Protein AF-A0A1F9APQ6-F1 (afdb_monomer)

Foldseek 3Di:
DALVVVVVVVVVVVVVVVVVCVVVVHDDDDDDCSVPDAGDADAQVLLVVLLVVLCVVVVHDDDDDDPPDDPDTDNQSVVLLVFHDDDDDHDQPPDPDDPPDPSVVPSCPDPSVVVRVVSSVSSVVSSVVCCVPPPVSVVSSVVSSVVVVVD

Solvent-accessible surface area (backbone atoms only — not comparable to full-atom values): 9119 Å² total; per-residue (Å²): 122,53,68,67,53,52,52,52,50,54,52,52,55,50,51,53,51,49,52,54,20,62,78,68,75,50,85,80,85,85,86,82,69,72,90,78,57,66,36,61,70,49,82,30,64,65,55,45,56,42,36,53,51,27,29,55,77,67,72,47,89,84,83,83,75,68,88,84,59,84,87,75,88,49,66,63,8,52,48,25,79,76,42,74,36,81,86,87,86,80,80,43,80,95,63,84,54,54,85,98,37,74,59,30,54,54,45,56,72,30,73,55,20,49,51,43,50,54,53,49,51,52,24,50,48,52,30,50,50,48,52,74,72,30,68,67,56,48,48,51,34,49,51,56,48,53,58,56,74,76,109

Sequence (151 aa):
MTMAETRALARRIRACAQGAAQATGSRLRAKIFYKDAYEPFAPNRALGETFTRALQQLNIPIQQGPEDQEMGSTDVGNVSSRAPTLHPTLAIPGNDAACHSPGFVLAAGSDAGMETMLRAVQALALTGVEVLRNPRLRQKMREEFLARRRR

Secondary structure (DSSP, 8-state):
--HHHHHHHHHHHHHHHHHHHHHHTPPP-----GGGPPPPP---HHHHHHHHHHHHHTT-------TTS-----THHHHHTTS-------PPTT--PPTTSHHHHHHHTSHHHHHHHHHHHHHHHHHHHHHHH-HHHHHHHHHHHHHHHT-

Radius of gyration: 20.62 Å; Cα contacts (8 Å, |Δi|>4): 113; chains: 1; bounding box: 38×43×54 Å

Mean predicted aligned error: 4.37 Å

Structure (mmCIF, N/CA/C/O backbone):
data_AF-A0A1F9APQ6-F1
#
_entry.id   AF-A0A1F9APQ6-F1
#
loop_
_atom_site.group_PDB
_atom_site.id
_atom_site.type_symbol
_atom_site.label_atom_id
_atom_site.label_alt_id
_atom_site.label_comp_id
_atom_site.label_asym_id
_atom_site.label_entity_id
_atom_site.label_seq_id
_atom_site.pdbx_PDB_ins_code
_atom_site.Cartn_x
_atom_site.Cartn_y
_atom_site.Cartn_z
_atom_site.occupancy
_atom_site.B_iso_or_equiv
_atom_site.auth_seq_id
_atom_site.auth_comp_id
_atom_site.auth_asym_id
_atom_site.auth_atom_id
_atom_site.pdbx_PDB_model_num
ATOM 1 N N . MET A 1 1 ? 0.719 -2.302 15.846 1.00 72.56 1 MET A N 1
ATOM 2 C CA . MET A 1 1 ? -0.351 -2.772 16.763 1.00 72.56 1 MET A CA 1
ATOM 3 C C . MET A 1 1 ? -1.317 -3.700 16.037 1.00 72.56 1 MET A C 1
ATOM 5 O O . MET A 1 1 ? -1.665 -3.405 14.906 1.00 72.56 1 MET A O 1
ATOM 9 N N . THR A 1 2 ? -1.782 -4.783 16.661 1.00 86.94 2 THR A N 1
ATOM 10 C CA . THR A 1 2 ? -2.854 -5.659 16.147 1.00 86.94 2 THR A CA 1
ATOM 11 C C . THR A 1 2 ? -4.245 -5.048 16.354 1.00 86.94 2 THR A C 1
ATOM 13 O O . THR A 1 2 ? -4.436 -4.166 17.190 1.00 86.94 2 THR A O 1
ATOM 16 N N . MET A 1 3 ? -5.275 -5.569 15.675 1.00 88.62 3 MET A N 1
ATOM 17 C CA . MET A 1 3 ? -6.662 -5.143 15.927 1.00 88.62 3 MET A CA 1
ATOM 18 C C . MET A 1 3 ? -7.128 -5.400 17.365 1.00 88.62 3 MET A C 1
ATOM 20 O O . MET A 1 3 ? -7.953 -4.648 17.892 1.00 88.62 3 MET A O 1
ATOM 24 N N . ALA A 1 4 ? -6.615 -6.449 18.013 1.00 90.31 4 ALA A N 1
ATOM 25 C CA . ALA A 1 4 ? -6.907 -6.729 19.414 1.00 90.31 4 ALA A CA 1
ATOM 26 C C . ALA A 1 4 ? -6.314 -5.643 20.326 1.00 90.31 4 ALA A C 1
ATOM 28 O O . ALA A 1 4 ? -7.013 -5.124 21.200 1.00 90.31 4 ALA A O 1
ATOM 29 N N . GLU A 1 5 ? -5.070 -5.239 20.064 1.00 91.38 5 GLU A N 1
ATOM 30 C CA . GLU A 1 5 ? -4.394 -4.146 20.768 1.00 91.38 5 GLU A CA 1
ATOM 31 C C . GLU A 1 5 ? -5.101 -2.806 20.537 1.00 91.38 5 GLU A C 1
ATOM 33 O O . GLU A 1 5 ? -5.383 -2.095 21.501 1.00 91.38 5 GLU A O 1
ATOM 38 N N . THR A 1 6 ? -5.498 -2.491 19.299 1.00 90.81 6 THR A N 1
ATOM 39 C CA . THR A 1 6 ? -6.267 -1.277 18.968 1.00 90.81 6 THR A CA 1
ATOM 40 C C . THR A 1 6 ? -7.592 -1.228 19.730 1.00 90.81 6 THR A C 1
ATOM 42 O O . THR A 1 6 ? -7.955 -0.203 20.310 1.00 90.81 6 THR A O 1
ATOM 45 N N . ARG A 1 7 ? -8.317 -2.352 19.812 1.00 92.88 7 ARG A N 1
ATOM 46 C CA . ARG A 1 7 ? -9.562 -2.445 20.596 1.00 92.88 7 ARG A CA 1
ATOM 47 C C . ARG A 1 7 ? -9.312 -2.312 22.097 1.00 92.88 7 ARG A C 1
ATOM 49 O O . ARG A 1 7 ? -10.115 -1.691 22.794 1.00 92.88 7 ARG A O 1
ATOM 56 N N . ALA A 1 8 ? -8.226 -2.886 22.613 1.00 94.44 8 ALA A N 1
ATOM 57 C CA . ALA A 1 8 ? -7.836 -2.733 24.011 1.00 94.44 8 ALA A CA 1
ATOM 58 C C . ALA A 1 8 ? -7.496 -1.273 24.346 1.00 94.44 8 ALA A C 1
ATOM 60 O O . ALA A 1 8 ? -7.989 -0.752 25.347 1.00 94.44 8 ALA A O 1
ATOM 61 N N . LEU A 1 9 ? -6.749 -0.587 23.478 1.00 94.25 9 LEU A N 1
ATOM 62 C CA . LEU A 1 9 ? -6.439 0.832 23.623 1.00 94.25 9 LEU A CA 1
ATOM 63 C C . LEU A 1 9 ? -7.708 1.693 23.599 1.00 94.25 9 LEU A C 1
ATOM 65 O O . LEU A 1 9 ? -7.909 2.511 24.493 1.00 94.25 9 LEU A O 1
ATOM 69 N N . ALA A 1 10 ? -8.617 1.455 22.651 1.00 94.06 10 ALA A N 1
ATOM 70 C CA . ALA A 1 10 ? -9.883 2.183 22.569 1.00 94.06 10 ALA A CA 1
ATOM 71 C C . ALA A 1 10 ? -10.736 2.034 23.847 1.00 94.06 10 ALA A C 1
ATOM 73 O O . ALA A 1 10 ? -11.360 2.996 24.299 1.00 94.06 10 ALA A O 1
ATOM 74 N N . ARG A 1 11 ? -10.728 0.846 24.477 1.00 94.81 11 ARG A N 1
ATOM 75 C CA . ARG A 1 11 ? -11.382 0.627 25.781 1.00 94.81 11 ARG A CA 1
ATOM 76 C C . ARG A 1 11 ? -10.735 1.452 26.893 1.00 94.81 11 ARG A C 1
ATOM 78 O O . ARG A 1 11 ? -11.460 2.056 27.679 1.00 94.81 11 ARG A O 1
ATOM 85 N N . ARG A 1 12 ? -9.400 1.522 26.937 1.00 96.81 12 ARG A N 1
ATOM 86 C CA . ARG A 1 12 ? -8.663 2.342 27.916 1.00 96.81 12 ARG A CA 1
ATOM 87 C C . ARG A 1 12 ? -8.964 3.831 27.744 1.00 96.81 12 ARG A C 1
ATOM 89 O O . ARG A 1 12 ? -9.282 4.492 28.723 1.00 96.81 12 ARG A O 1
ATOM 96 N N . ILE A 1 13 ? -8.968 4.330 26.507 1.00 96.38 13 ILE A N 1
ATOM 97 C CA . ILE A 1 13 ? -9.324 5.725 26.198 1.00 96.38 13 ILE A CA 1
ATOM 98 C C . ILE A 1 13 ? -10.749 6.040 26.672 1.00 96.38 13 ILE A C 1
ATOM 100 O O . ILE A 1 13 ? -10.986 7.067 27.308 1.00 96.38 13 ILE A O 1
ATOM 104 N N . ARG A 1 14 ? -11.705 5.133 26.427 1.00 96.50 14 ARG A N 1
ATOM 105 C CA . ARG A 1 14 ? -13.083 5.296 26.909 1.00 96.50 14 ARG A CA 1
ATOM 106 C C . ARG A 1 14 ? -13.163 5.324 28.436 1.00 96.50 14 ARG A C 1
ATOM 108 O O . ARG A 1 14 ? -13.913 6.140 28.964 1.00 96.50 14 ARG A O 1
ATOM 115 N N . ALA A 1 15 ? -12.399 4.480 29.126 1.00 97.25 15 ALA A N 1
ATOM 116 C CA . ALA A 1 15 ? -12.342 4.474 30.587 1.00 97.25 15 ALA A CA 1
ATOM 117 C C . ALA A 1 15 ? -11.791 5.801 31.142 1.00 97.25 15 ALA A C 1
ATOM 119 O O . ALA A 1 15 ? -12.370 6.358 32.071 1.00 97.25 15 ALA A O 1
ATOM 120 N N . CYS A 1 16 ? -10.747 6.367 30.525 1.00 98.00 16 CYS A N 1
ATOM 121 C CA . CYS A 1 16 ? -10.236 7.693 30.890 1.00 98.00 16 CYS A CA 1
ATOM 122 C C . CYS A 1 16 ? -11.305 8.785 30.719 1.00 98.00 16 CYS A C 1
ATOM 124 O O . CYS A 1 16 ? -11.524 9.587 31.625 1.00 98.00 16 CYS A O 1
ATOM 126 N N . ALA A 1 17 ? -12.022 8.784 29.590 1.00 97.56 17 ALA A N 1
ATOM 127 C CA . ALA A 1 17 ? -13.102 9.740 29.343 1.00 97.56 17 ALA A CA 1
ATOM 128 C C . ALA A 1 17 ? -14.267 9.585 30.341 1.00 97.56 17 ALA A C 1
ATOM 130 O O . ALA A 1 17 ? -14.871 10.576 30.749 1.00 97.56 17 ALA A O 1
ATOM 131 N N . GLN A 1 18 ? -14.578 8.351 30.756 1.00 97.75 18 GLN A N 1
ATOM 132 C CA . GLN A 1 18 ? -15.575 8.080 31.795 1.00 97.75 18 GLN A CA 1
ATOM 133 C C . GLN A 1 18 ? -15.138 8.636 33.152 1.00 97.75 18 GLN A C 1
ATOM 135 O O . GLN A 1 18 ? -15.942 9.287 33.814 1.00 97.75 18 GLN A O 1
ATOM 140 N N . GLY A 1 19 ? -13.869 8.447 33.527 1.00 98.25 19 GLY A N 1
ATOM 141 C CA . GLY A 1 19 ? -13.311 9.010 34.757 1.00 98.25 19 GLY A CA 1
ATOM 142 C C . GLY A 1 19 ? -13.396 10.538 34.797 1.00 98.25 19 GLY A C 1
ATOM 143 O O . GLY A 1 19 ? -13.844 11.104 35.791 1.00 98.25 19 GLY A O 1
ATOM 144 N N . ALA A 1 20 ? -13.060 11.214 33.694 1.00 98.31 20 ALA A N 1
ATOM 145 C CA . ALA A 1 20 ? -13.162 12.672 33.596 1.00 98.31 20 ALA A CA 1
ATOM 146 C C . ALA A 1 20 ? -14.615 13.176 33.703 1.00 98.31 20 ALA A C 1
ATOM 148 O O . ALA A 1 20 ? -14.889 14.160 34.392 1.00 98.31 20 ALA A O 1
ATOM 149 N N . ALA A 1 21 ? -15.561 12.489 33.056 1.00 98.38 21 ALA A N 1
ATOM 150 C CA . ALA A 1 21 ? -16.978 12.832 33.144 1.00 98.38 21 ALA A CA 1
ATOM 151 C C . ALA A 1 21 ? -17.506 12.684 34.580 1.00 98.38 21 ALA A C 1
ATOM 153 O O . ALA A 1 21 ? -18.185 13.576 35.082 1.00 98.38 21 ALA A O 1
ATOM 154 N N . GLN A 1 22 ? -17.127 11.600 35.262 1.00 98.31 22 GLN A N 1
ATOM 155 C CA . GLN A 1 22 ? -17.496 11.364 36.656 1.00 98.31 22 GLN A CA 1
ATOM 156 C C . GLN A 1 22 ? -16.938 12.444 37.590 1.00 98.31 22 GLN A C 1
ATOM 158 O O . GLN A 1 22 ? -17.684 12.987 38.399 1.00 98.31 22 GLN A O 1
ATOM 163 N N . ALA A 1 23 ? -15.653 12.785 37.460 1.00 98.56 23 ALA A N 1
ATOM 164 C CA . ALA A 1 23 ? -14.999 13.773 38.319 1.00 98.56 23 ALA A CA 1
ATOM 165 C C . ALA A 1 23 ? -15.591 15.189 38.188 1.00 98.56 23 ALA A C 1
ATOM 167 O O . ALA A 1 23 ? -15.518 15.978 39.123 1.00 98.56 23 ALA A O 1
ATOM 168 N N . THR A 1 24 ? -16.179 15.510 37.035 1.00 98.31 24 THR A N 1
ATOM 169 C CA . THR A 1 24 ? -16.695 16.852 36.716 1.00 98.31 24 THR A CA 1
ATOM 170 C C . THR A 1 24 ? -18.219 16.957 36.780 1.00 98.31 24 THR A C 1
ATOM 172 O O . THR A 1 24 ? -18.767 18.016 36.489 1.00 98.31 24 THR A O 1
ATOM 175 N N . GLY A 1 25 ? -18.926 15.865 37.094 1.00 97.94 25 GLY A N 1
ATOM 176 C CA . GLY A 1 25 ? -20.392 15.815 37.025 1.00 97.94 25 GLY A CA 1
ATOM 177 C C . GLY A 1 25 ? -20.959 15.921 35.600 1.00 97.94 25 GLY A C 1
ATOM 178 O O . GLY A 1 25 ? -22.158 16.130 35.422 1.00 97.94 25 GLY A O 1
ATOM 179 N N . SER A 1 26 ? -20.118 15.777 34.574 1.00 97.88 26 SER A N 1
ATOM 180 C CA . SER A 1 26 ? -20.521 15.845 33.168 1.00 97.88 26 SER A CA 1
ATOM 181 C C . SER A 1 26 ? -21.058 14.506 32.654 1.00 97.88 26 SER A C 1
ATOM 183 O O . SER A 1 26 ? -20.808 13.437 33.210 1.00 97.88 26 SER A O 1
ATOM 185 N N . ARG A 1 27 ? -21.763 14.534 31.515 1.00 97.19 27 ARG A N 1
ATOM 186 C CA . ARG A 1 27 ? -22.242 13.323 30.829 1.00 97.19 27 ARG A CA 1
ATOM 187 C C . ARG A 1 27 ? -21.360 12.974 29.633 1.00 97.19 27 ARG A C 1
ATOM 189 O O . ARG A 1 27 ? -21.291 13.732 28.670 1.00 97.19 27 ARG A O 1
ATOM 196 N N . LEU A 1 28 ? -20.793 11.767 29.622 1.00 97.19 28 LEU A N 1
ATOM 197 C CA . LEU A 1 28 ? -20.091 11.240 28.449 1.00 97.19 28 LEU A CA 1
ATOM 198 C C . LEU A 1 28 ? -21.071 10.673 27.409 1.00 97.19 28 LEU A C 1
ATOM 200 O O . LEU A 1 28 ? -21.901 9.813 27.711 1.00 97.19 28 LEU A O 1
ATOM 204 N N . ARG A 1 29 ? -20.898 11.073 26.146 1.00 95.56 29 ARG A N 1
ATOM 205 C CA . ARG A 1 29 ? -21.422 10.363 24.971 1.00 95.56 29 ARG A CA 1
ATOM 206 C C . ARG A 1 29 ? -20.257 10.050 24.039 1.00 95.56 29 ARG A C 1
ATOM 208 O O . ARG A 1 29 ? -19.691 10.955 23.444 1.00 95.56 29 ARG A O 1
ATOM 215 N N . ALA A 1 30 ? -19.913 8.773 23.907 1.00 92.31 30 ALA A N 1
ATOM 216 C CA . ALA A 1 30 ? -18.827 8.321 23.044 1.00 92.31 30 ALA A CA 1
ATOM 217 C C . ALA A 1 30 ? -19.334 7.273 22.052 1.00 92.31 30 ALA A C 1
ATOM 219 O O . ALA A 1 30 ? -20.090 6.371 22.422 1.00 92.31 30 ALA A O 1
ATOM 220 N N . LYS A 1 31 ? -18.885 7.377 20.800 1.00 92.06 31 LYS A N 1
ATOM 221 C CA . LYS A 1 31 ? -19.075 6.370 19.753 1.00 92.06 31 LYS A CA 1
ATOM 222 C C . LYS A 1 31 ? -17.699 5.967 19.240 1.00 92.06 31 LYS A C 1
ATOM 224 O O . LYS A 1 31 ? -16.874 6.833 18.976 1.00 92.06 31 LYS A O 1
ATOM 229 N N . ILE A 1 32 ? -17.461 4.666 19.120 1.00 90.00 32 ILE A N 1
ATOM 230 C CA . ILE A 1 32 ? -16.230 4.123 18.542 1.00 90.00 32 ILE A CA 1
ATOM 231 C C . ILE A 1 32 ? -16.627 3.372 17.276 1.00 90.00 32 ILE A C 1
ATOM 233 O O . ILE A 1 32 ? -17.424 2.434 17.335 1.00 90.00 32 ILE A O 1
ATOM 237 N N . PHE A 1 33 ? -16.089 3.796 16.137 1.00 90.38 33 PHE A N 1
ATOM 238 C CA . PHE A 1 33 ? -16.436 3.254 14.827 1.00 90.38 33 PHE A CA 1
ATOM 239 C C . PHE A 1 33 ? -15.468 2.140 14.421 1.00 90.38 33 PHE A C 1
ATOM 241 O O . PHE A 1 33 ? -14.584 2.323 13.596 1.00 90.38 33 PHE A O 1
ATOM 248 N N . TYR A 1 34 ? -15.633 0.951 15.003 1.00 86.94 34 TYR A N 1
ATOM 249 C CA . TYR A 1 34 ? -14.758 -0.190 14.690 1.00 86.94 34 TYR A CA 1
ATOM 250 C C . TYR A 1 34 ? -14.862 -0.685 13.244 1.00 86.94 34 TYR A C 1
ATOM 252 O O . TYR A 1 34 ? -13.943 -1.342 12.768 1.00 86.94 34 TYR A O 1
ATOM 260 N N . LYS A 1 35 ? -15.979 -0.399 12.569 1.00 85.12 35 LYS A N 1
ATOM 261 C CA . LYS A 1 35 ? -16.187 -0.751 11.159 1.00 85.12 35 LYS A CA 1
ATOM 262 C C . LYS A 1 35 ? -15.253 0.006 10.209 1.00 85.12 35 LYS A C 1
ATOM 264 O O . LYS A 1 35 ? -14.949 -0.515 9.147 1.00 85.12 35 LYS A O 1
ATOM 269 N N . ASP A 1 36 ? -14.780 1.178 10.627 1.00 85.25 36 ASP A N 1
ATOM 270 C CA . ASP A 1 36 ? -13.941 2.068 9.822 1.00 85.25 36 ASP A CA 1
ATOM 271 C C . ASP A 1 36 ? -12.457 1.932 10.224 1.00 85.25 36 ASP A C 1
ATOM 273 O O . ASP A 1 36 ? -11.625 2.767 9.886 1.00 85.25 36 ASP A O 1
ATOM 277 N N . ALA A 1 37 ? -12.113 0.902 11.008 1.00 89.69 37 ALA A N 1
ATOM 278 C CA . ALA A 1 37 ? -10.762 0.708 11.512 1.00 89.69 37 ALA A CA 1
ATOM 279 C C . ALA A 1 37 ? -9.859 0.025 10.475 1.00 89.69 37 ALA A C 1
ATOM 281 O O . ALA A 1 37 ? -10.192 -1.041 9.946 1.00 89.69 37 ALA A O 1
ATOM 282 N N . TYR A 1 38 ? -8.676 0.603 10.265 1.00 91.38 38 TYR A N 1
ATOM 283 C CA . TYR A 1 38 ? -7.641 -0.003 9.438 1.00 91.38 38 TYR A CA 1
ATOM 284 C C . TYR A 1 38 ? -6.993 -1.184 10.145 1.00 91.38 38 TYR A C 1
ATOM 286 O O . TYR A 1 38 ? -6.531 -1.088 11.285 1.00 91.38 38 TYR A O 1
ATOM 294 N N . GLU A 1 39 ? -6.977 -2.314 9.449 1.00 91.19 39 GLU A N 1
ATOM 295 C CA . GLU A 1 39 ? -6.208 -3.477 9.869 1.00 91.19 39 GLU A CA 1
ATOM 296 C C . GLU A 1 39 ? -4.721 -3.261 9.547 1.00 91.19 39 GLU A C 1
ATOM 298 O O . GLU A 1 39 ? -4.400 -2.562 8.586 1.00 91.19 39 GLU A O 1
ATOM 303 N N . PRO A 1 40 ? -3.792 -3.858 10.313 1.00 89.62 40 PRO A N 1
ATOM 304 C CA . PRO A 1 40 ? -2.373 -3.781 9.990 1.00 89.62 40 PRO A CA 1
ATOM 305 C C . PRO A 1 40 ? -2.105 -4.360 8.605 1.00 89.62 40 PRO A C 1
ATOM 307 O O . PRO A 1 40 ? -2.567 -5.461 8.289 1.00 89.62 40 PRO A O 1
ATOM 310 N N . PHE A 1 41 ? -1.342 -3.632 7.791 1.00 89.94 41 PHE A N 1
ATOM 311 C CA . PHE A 1 41 ? -0.898 -4.165 6.514 1.00 89.94 41 PHE A CA 1
ATOM 312 C C . PHE A 1 41 ? 0.020 -5.359 6.730 1.00 89.94 41 PHE A C 1
ATOM 314 O O . PHE A 1 41 ? 0.880 -5.366 7.610 1.00 89.94 41 PHE A O 1
ATOM 321 N N . ALA A 1 42 ? -0.182 -6.381 5.911 1.00 89.38 42 ALA A N 1
ATOM 322 C CA . ALA A 1 42 ? 0.554 -7.613 6.027 1.00 89.38 42 ALA A CA 1
ATOM 323 C C . ALA A 1 42 ? 0.994 -8.102 4.640 1.00 89.38 42 ALA A C 1
ATOM 325 O O . ALA A 1 42 ? 0.162 -8.581 3.855 1.00 89.38 42 ALA A O 1
ATOM 326 N N . PRO A 1 43 ? 2.297 -7.990 4.330 1.00 89.69 43 PRO A N 1
ATOM 327 C CA . PRO A 1 43 ? 2.806 -8.208 2.987 1.00 89.69 43 PRO A CA 1
ATOM 328 C C . PRO A 1 43 ? 2.738 -9.683 2.576 1.00 89.69 43 PRO A C 1
ATOM 330 O O . PRO A 1 43 ? 2.786 -10.596 3.405 1.00 89.69 43 PRO A O 1
ATOM 333 N N . ASN A 1 44 ? 2.652 -9.916 1.266 1.00 94.88 44 ASN A N 1
ATOM 334 C CA . ASN A 1 44 ? 2.907 -11.216 0.652 1.00 94.88 44 ASN A CA 1
ATOM 335 C C . ASN A 1 44 ? 4.291 -11.178 -0.012 1.00 94.88 44 ASN A C 1
ATOM 337 O O . ASN A 1 44 ? 4.489 -10.432 -0.972 1.00 94.88 44 ASN A O 1
ATOM 341 N N . ARG A 1 45 ? 5.254 -11.935 0.522 1.00 93.88 45 ARG A N 1
ATOM 342 C CA . ARG A 1 45 ? 6.667 -11.833 0.128 1.00 93.88 45 ARG A CA 1
ATOM 343 C C . ARG A 1 45 ? 6.874 -12.347 -1.284 1.00 93.88 45 ARG A C 1
ATOM 345 O O . ARG A 1 45 ? 7.529 -11.673 -2.067 1.00 93.88 45 ARG A O 1
ATOM 352 N N . ALA A 1 46 ? 6.244 -13.463 -1.646 1.00 97.19 46 ALA A N 1
ATOM 353 C CA . ALA A 1 46 ? 6.297 -13.984 -3.010 1.00 97.19 46 ALA A CA 1
ATOM 354 C C . ALA A 1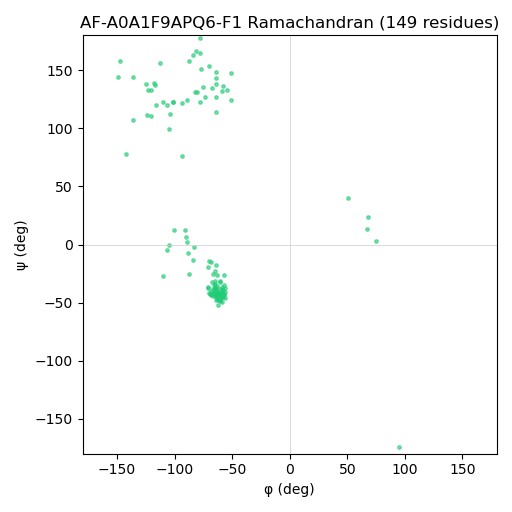 46 ? 5.811 -12.957 -4.053 1.00 97.19 46 ALA A C 1
ATOM 356 O O . ALA A 1 46 ? 6.407 -12.813 -5.125 1.00 97.19 46 ALA A O 1
ATOM 357 N N . LEU A 1 47 ? 4.745 -12.217 -3.735 1.00 96.75 47 LEU A N 1
ATOM 358 C CA . LEU A 1 47 ? 4.238 -11.145 -4.590 1.00 96.75 47 LEU A CA 1
ATOM 359 C C . LEU A 1 47 ? 5.189 -9.936 -4.619 1.00 96.75 47 LEU A C 1
ATOM 361 O O . LEU A 1 47 ? 5.455 -9.406 -5.696 1.00 96.75 47 LEU A O 1
ATOM 365 N N . GLY A 1 48 ? 5.753 -9.553 -3.470 1.00 95.50 48 GLY A N 1
ATOM 366 C CA . GLY A 1 48 ? 6.776 -8.507 -3.364 1.00 95.50 48 GLY A CA 1
ATOM 367 C C . GLY A 1 48 ? 8.029 -8.812 -4.187 1.00 95.50 48 GLY A C 1
ATOM 368 O O . GLY A 1 48 ? 8.424 -8.005 -5.017 1.00 95.50 48 GLY A O 1
ATOM 369 N N . GLU A 1 49 ? 8.594 -10.014 -4.053 1.00 96.25 49 GLU A N 1
ATOM 370 C CA . GLU A 1 49 ? 9.733 -10.501 -4.849 1.00 96.25 49 GLU A CA 1
ATOM 371 C C . GLU A 1 49 ? 9.441 -10.454 -6.356 1.00 96.25 49 GLU A C 1
ATOM 373 O O . GLU A 1 49 ? 10.322 -10.161 -7.165 1.00 96.25 49 GLU A O 1
ATOM 378 N N . THR A 1 50 ? 8.201 -10.759 -6.744 1.00 98.12 50 THR A N 1
ATOM 379 C CA . THR A 1 50 ? 7.768 -10.702 -8.145 1.00 98.12 50 THR A CA 1
ATOM 380 C C . THR A 1 50 ? 7.733 -9.266 -8.655 1.00 98.12 50 THR A C 1
ATOM 382 O O . THR A 1 50 ? 8.250 -9.000 -9.740 1.00 98.12 50 THR A O 1
ATOM 385 N N . PHE A 1 51 ? 7.220 -8.337 -7.850 1.00 97.75 51 PHE A N 1
ATOM 386 C CA . PHE A 1 51 ? 7.251 -6.913 -8.168 1.00 97.75 51 PHE A CA 1
ATOM 387 C C . PHE A 1 51 ? 8.680 -6.366 -8.249 1.00 97.75 51 PHE A C 1
ATOM 389 O O . PHE A 1 51 ? 9.010 -5.662 -9.199 1.00 97.75 51 PHE A O 1
ATOM 396 N N . THR A 1 52 ? 9.568 -6.763 -7.333 1.00 96.88 52 THR A N 1
ATOM 397 C CA . THR A 1 52 ? 10.992 -6.395 -7.371 1.00 96.88 52 THR A CA 1
ATOM 398 C C . THR A 1 52 ? 11.653 -6.826 -8.682 1.00 96.88 52 THR A C 1
ATOM 400 O O . THR A 1 52 ? 12.372 -6.038 -9.293 1.00 96.88 52 THR A O 1
ATOM 403 N N . ARG A 1 53 ? 11.368 -8.038 -9.178 1.00 97.75 53 ARG A N 1
ATOM 404 C CA . ARG A 1 53 ? 11.867 -8.482 -10.493 1.00 97.75 53 ARG A CA 1
ATOM 405 C C . ARG A 1 53 ? 11.309 -7.645 -11.645 1.00 97.75 53 ARG A C 1
ATOM 407 O O . ARG A 1 53 ? 12.046 -7.348 -12.580 1.00 97.75 53 ARG A O 1
ATOM 414 N N . ALA A 1 54 ? 10.041 -7.237 -11.581 1.00 98.19 54 ALA A N 1
ATOM 415 C CA . ALA A 1 54 ? 9.457 -6.348 -12.585 1.00 98.19 54 ALA A CA 1
ATOM 416 C C . ALA A 1 54 ? 10.140 -4.967 -12.594 1.00 98.19 54 ALA A C 1
ATOM 418 O O . ALA A 1 54 ? 10.452 -4.448 -13.663 1.00 98.19 54 ALA A O 1
ATOM 419 N N . LEU A 1 55 ? 10.453 -4.403 -11.422 1.00 97.69 55 LEU A N 1
ATOM 420 C CA . LEU A 1 55 ? 11.228 -3.159 -11.320 1.00 97.69 55 LEU A CA 1
ATOM 421 C C . LEU A 1 55 ? 12.626 -3.302 -11.941 1.00 97.69 55 LEU A C 1
ATOM 423 O O . LEU A 1 55 ? 13.047 -2.427 -12.696 1.00 97.69 55 LEU A O 1
ATOM 427 N N . GLN A 1 56 ? 13.313 -4.423 -11.686 1.00 97.50 56 GLN A N 1
ATOM 428 C CA . GLN A 1 56 ? 14.623 -4.720 -12.282 1.00 97.50 56 GLN A CA 1
ATOM 429 C C . GLN A 1 56 ? 14.555 -4.792 -13.812 1.00 97.50 56 GLN A C 1
ATOM 431 O O . GLN A 1 56 ? 15.391 -4.196 -14.483 1.00 97.50 56 GLN A O 1
ATOM 436 N N . GLN A 1 57 ? 13.542 -5.461 -14.373 1.00 97.62 57 GLN A N 1
ATOM 437 C CA . GLN A 1 57 ? 13.338 -5.535 -15.829 1.00 97.62 57 GLN A CA 1
ATOM 438 C C . GLN A 1 57 ? 13.127 -4.157 -16.469 1.00 97.62 57 GLN A C 1
ATOM 440 O O . GLN A 1 57 ? 13.532 -3.932 -17.606 1.00 97.62 57 GLN A O 1
ATOM 445 N N . LEU A 1 58 ? 12.511 -3.232 -15.732 1.00 97.12 58 LEU A N 1
ATOM 446 C CA . LEU A 1 58 ? 12.257 -1.858 -16.166 1.00 97.12 58 LEU A CA 1
ATOM 447 C C . LEU A 1 58 ? 13.397 -0.891 -15.815 1.00 97.12 58 LEU A C 1
ATOM 449 O O . LEU A 1 58 ? 13.236 0.319 -15.996 1.00 97.12 58 LEU A O 1
ATOM 453 N N . ASN A 1 59 ? 14.523 -1.390 -15.292 1.00 96.38 59 ASN A N 1
ATOM 454 C CA . ASN A 1 59 ? 15.650 -0.587 -14.810 1.00 96.38 59 ASN A CA 1
ATOM 455 C C . ASN A 1 59 ? 15.208 0.531 -13.844 1.00 96.38 59 ASN A C 1
ATOM 457 O O . ASN A 1 59 ? 15.670 1.670 -13.932 1.00 96.38 59 ASN A O 1
ATOM 461 N N . ILE A 1 60 ? 14.249 0.230 -12.964 1.00 95.31 60 ILE A N 1
ATOM 462 C CA . ILE A 1 60 ? 13.806 1.143 -11.905 1.00 95.31 60 ILE A CA 1
ATOM 463 C C . ILE A 1 60 ? 14.684 0.885 -10.673 1.00 95.31 60 ILE A C 1
ATOM 465 O O . ILE A 1 60 ? 14.740 -0.261 -10.216 1.00 95.31 60 ILE A O 1
ATOM 469 N N . PRO A 1 61 ? 15.368 1.908 -10.121 1.00 92.31 61 PRO A N 1
ATOM 470 C CA . PRO A 1 61 ? 16.158 1.754 -8.906 1.00 92.31 61 PRO A CA 1
ATOM 471 C C . PRO A 1 61 ? 15.306 1.244 -7.743 1.00 92.31 61 PRO A C 1
ATOM 473 O O . PRO A 1 61 ? 14.195 1.720 -7.515 1.00 92.31 61 PRO A O 1
ATOM 476 N N . ILE A 1 62 ? 15.842 0.282 -6.995 1.00 92.25 62 ILE A N 1
ATOM 477 C CA . ILE A 1 62 ? 15.169 -0.306 -5.839 1.00 92.25 62 ILE A CA 1
ATOM 478 C C . ILE A 1 62 ? 15.893 0.148 -4.583 1.00 92.25 62 ILE A C 1
ATOM 480 O O . ILE A 1 62 ? 17.078 -0.127 -4.404 1.00 92.25 62 ILE A O 1
ATOM 484 N N . GLN A 1 63 ? 15.147 0.789 -3.693 1.00 85.94 63 GLN A N 1
ATOM 485 C CA . GLN A 1 63 ? 15.575 1.068 -2.335 1.00 85.94 63 GLN A CA 1
ATOM 486 C C . GLN A 1 63 ? 14.581 0.395 -1.396 1.00 85.94 63 GLN A C 1
ATOM 488 O O . GLN A 1 63 ? 13.419 0.789 -1.324 1.00 85.94 63 GLN A O 1
ATOM 493 N N . GLN A 1 64 ? 15.033 -0.646 -0.704 1.00 82.00 64 GLN A N 1
ATOM 494 C CA . GLN A 1 64 ? 14.205 -1.375 0.246 1.00 82.00 64 GLN A CA 1
ATOM 495 C C . GLN A 1 64 ? 14.646 -1.035 1.669 1.00 82.00 64 GLN A C 1
ATOM 497 O O . GLN A 1 64 ? 15.802 -1.238 2.034 1.00 82.00 64 GLN A O 1
ATOM 502 N N . GLY A 1 65 ? 13.717 -0.479 2.446 1.00 79.75 65 GLY A N 1
ATOM 503 C CA . GLY A 1 65 ? 13.880 -0.285 3.883 1.00 79.75 65 GLY A CA 1
ATOM 504 C C . GLY A 1 65 ? 13.649 -1.582 4.669 1.00 79.75 65 GLY A C 1
ATOM 505 O O . GLY A 1 65 ? 13.312 -2.618 4.083 1.00 79.75 65 GLY A O 1
ATOM 506 N N . PRO A 1 66 ? 13.825 -1.543 5.998 1.00 80.88 66 PRO A N 1
ATOM 507 C CA . PRO A 1 66 ? 13.522 -2.679 6.853 1.00 80.88 66 PRO A CA 1
ATOM 508 C C . PRO A 1 66 ? 12.020 -3.008 6.813 1.00 80.88 66 PRO A C 1
ATOM 510 O O . PRO A 1 66 ? 11.167 -2.130 6.700 1.00 80.88 66 PRO A O 1
ATOM 513 N N . GLU A 1 67 ? 11.685 -4.297 6.862 1.00 72.12 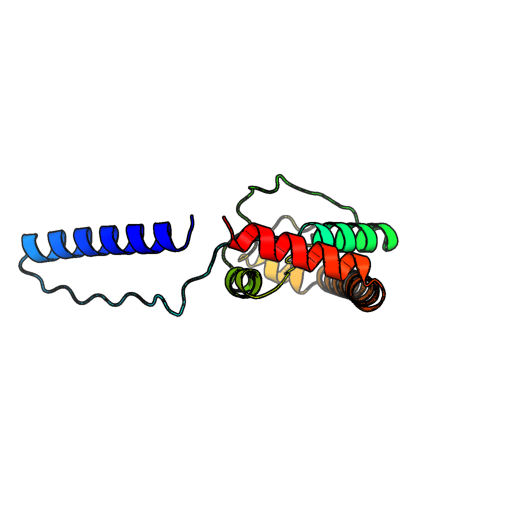67 GLU A N 1
ATOM 514 C CA . GLU A 1 67 ? 10.308 -4.771 6.651 1.00 72.12 67 GLU A CA 1
ATOM 515 C C . GLU A 1 67 ? 9.338 -4.427 7.789 1.00 72.12 67 GLU A C 1
ATOM 517 O O . GLU A 1 67 ? 8.124 -4.482 7.599 1.00 72.12 67 GLU A O 1
ATOM 522 N N . ASP A 1 68 ? 9.861 -4.113 8.971 1.00 70.88 68 ASP A N 1
ATOM 523 C CA . ASP A 1 68 ? 9.106 -3.694 10.150 1.00 70.88 68 ASP A CA 1
ATOM 524 C C . ASP A 1 68 ? 8.892 -2.174 10.213 1.00 70.88 68 ASP A C 1
ATOM 526 O O . ASP A 1 68 ? 8.269 -1.679 11.153 1.00 70.88 68 ASP A O 1
ATOM 530 N N . GLN A 1 69 ? 9.357 -1.429 9.204 1.00 75.50 69 GLN A N 1
ATOM 531 C CA . GLN A 1 69 ? 9.121 0.004 9.112 1.00 75.50 69 GLN A CA 1
ATOM 532 C C . GLN A 1 69 ? 7.622 0.297 8.960 1.00 75.50 69 GLN A C 1
ATOM 534 O O . GLN A 1 69 ? 6.951 -0.211 8.058 1.00 75.50 69 GLN A O 1
ATOM 539 N N . GLU A 1 70 ? 7.085 1.156 9.830 1.00 65.12 70 GLU A N 1
ATOM 540 C CA . GLU A 1 70 ? 5.699 1.606 9.721 1.00 65.12 70 GLU A CA 1
ATOM 541 C C . GLU A 1 70 ? 5.504 2.411 8.424 1.00 65.12 70 GLU A C 1
ATOM 543 O O . GLU A 1 70 ? 6.048 3.499 8.251 1.00 65.12 70 GLU A O 1
ATOM 548 N N . MET A 1 71 ? 4.708 1.863 7.502 1.00 68.19 71 MET A N 1
ATOM 549 C CA . MET A 1 71 ? 4.487 2.407 6.151 1.00 68.19 71 MET A CA 1
ATOM 550 C C . MET A 1 71 ? 3.292 3.378 6.058 1.00 68.19 71 MET A C 1
ATOM 552 O O . MET A 1 71 ? 2.851 3.723 4.964 1.00 68.19 71 MET A O 1
ATOM 556 N N . GLY A 1 72 ? 2.753 3.818 7.199 1.00 78.06 72 GLY A N 1
ATOM 557 C CA . GLY A 1 72 ? 1.585 4.700 7.279 1.00 78.06 72 GLY A CA 1
ATOM 558 C C . GLY A 1 72 ? 0.250 3.970 7.469 1.00 78.06 72 GLY A C 1
ATOM 559 O O . GLY A 1 72 ? 0.191 2.760 7.692 1.00 78.06 72 GLY A O 1
ATOM 560 N N . SER A 1 73 ? -0.845 4.733 7.427 1.00 86.25 73 SER A N 1
ATOM 561 C CA . SER A 1 73 ? -2.214 4.248 7.630 1.00 86.25 73 SER A CA 1
ATOM 562 C C . SER A 1 73 ? -2.945 4.085 6.294 1.00 86.25 73 SER A C 1
ATOM 564 O O . SER A 1 73 ? -3.078 5.029 5.522 1.00 86.25 73 SER A O 1
ATOM 566 N N . THR A 1 74 ? -3.428 2.874 6.007 1.00 91.19 74 THR A N 1
ATOM 567 C CA . THR A 1 74 ? -4.118 2.558 4.748 1.00 91.19 74 THR A CA 1
ATOM 568 C C . THR A 1 74 ? -5.169 1.463 4.939 1.00 91.19 74 THR A C 1
ATOM 570 O O . THR A 1 74 ? -4.963 0.511 5.696 1.00 91.19 74 THR A O 1
ATOM 573 N N . ASP A 1 75 ? -6.279 1.573 4.211 1.00 93.31 75 ASP A N 1
ATOM 574 C CA . ASP A 1 75 ? -7.326 0.551 4.114 1.00 93.31 75 ASP A CA 1
ATOM 575 C C . ASP A 1 75 ? -6.876 -0.699 3.333 1.00 93.31 75 ASP A C 1
ATOM 577 O O . ASP A 1 75 ? -7.471 -1.772 3.462 1.00 93.31 75 ASP A O 1
ATOM 581 N N . VAL A 1 76 ? -5.758 -0.621 2.601 1.00 94.06 76 VAL A N 1
ATOM 582 C CA . VAL A 1 76 ? -5.106 -1.776 1.964 1.00 94.06 76 VAL A CA 1
ATOM 583 C C . VAL A 1 76 ? -4.744 -2.846 3.000 1.00 94.06 76 VAL A C 1
ATOM 585 O O . VAL A 1 76 ? -4.729 -4.041 2.692 1.00 94.06 76 VAL A O 1
ATOM 588 N N . GLY A 1 77 ? -4.544 -2.460 4.264 1.00 92.56 77 GLY A N 1
ATOM 589 C CA . GLY A 1 77 ? -4.400 -3.407 5.363 1.00 92.56 77 GLY A CA 1
ATOM 590 C C . GLY A 1 77 ? -5.616 -4.323 5.537 1.00 92.56 77 GLY A C 1
ATOM 591 O O . GLY A 1 77 ? -5.449 -5.538 5.680 1.00 92.56 77 GLY A O 1
ATOM 592 N N . ASN A 1 78 ? -6.837 -3.796 5.392 1.00 93.62 78 ASN A N 1
ATOM 593 C CA . ASN A 1 78 ? -8.069 -4.589 5.413 1.00 93.62 78 ASN A CA 1
ATOM 594 C C . ASN A 1 78 ? -8.161 -5.545 4.212 1.00 93.62 78 ASN A C 1
ATOM 596 O O . ASN A 1 78 ? -8.660 -6.665 4.345 1.00 93.62 78 ASN A O 1
ATOM 600 N N . VAL A 1 79 ? -7.656 -5.156 3.040 1.00 95.06 79 VAL A N 1
ATOM 601 C CA . VAL A 1 79 ? -7.568 -6.063 1.880 1.00 95.06 79 VAL A CA 1
ATOM 602 C C . VAL A 1 79 ? -6.563 -7.184 2.158 1.00 95.06 79 VAL A C 1
ATOM 604 O O . VAL A 1 79 ? -6.852 -8.362 1.926 1.00 95.06 79 VAL A O 1
ATOM 607 N N . SER A 1 80 ? -5.424 -6.843 2.766 1.00 94.12 80 SER A N 1
ATOM 608 C CA . SER A 1 80 ? -4.340 -7.782 3.066 1.00 94.12 80 SER A CA 1
ATOM 609 C C . SER A 1 80 ? -4.705 -8.882 4.064 1.00 94.12 80 SER A C 1
ATOM 611 O O . SER A 1 80 ? -4.021 -9.906 4.123 1.00 94.12 80 SER A O 1
ATOM 613 N N . SER A 1 81 ? -5.782 -8.737 4.839 1.00 92.31 81 SER A N 1
ATOM 614 C CA . SER A 1 81 ? -6.294 -9.814 5.699 1.00 92.31 81 SER A CA 1
ATOM 615 C C . SER A 1 81 ? -7.213 -10.799 4.973 1.00 92.31 81 SER A C 1
ATOM 617 O O . SER A 1 81 ? -7.479 -11.892 5.479 1.00 92.31 81 SER A O 1
ATOM 619 N N . ARG A 1 82 ? -7.662 -10.446 3.765 1.00 94.62 82 ARG A N 1
ATOM 620 C CA . ARG A 1 82 ? -8.626 -11.212 2.964 1.00 94.62 82 ARG A CA 1
ATOM 621 C C . ARG A 1 82 ? -7.990 -11.848 1.729 1.00 94.62 82 ARG A C 1
ATOM 623 O O . ARG A 1 82 ? -8.456 -12.903 1.303 1.00 94.62 82 ARG A O 1
ATOM 630 N N . ALA A 1 83 ? -6.914 -11.267 1.202 1.00 95.81 83 ALA A N 1
ATOM 631 C CA . ALA A 1 83 ? -6.195 -11.791 0.044 1.00 95.81 83 ALA A CA 1
ATOM 632 C C . ALA A 1 83 ? -4.679 -11.504 0.099 1.00 95.81 83 ALA A C 1
ATOM 634 O O . ALA A 1 83 ? -4.253 -10.544 0.753 1.00 95.81 83 ALA A O 1
ATOM 635 N N . PRO A 1 84 ? -3.844 -12.288 -0.620 1.00 96.62 84 PRO A N 1
ATOM 636 C CA . PRO A 1 84 ? -2.475 -11.883 -0.942 1.00 96.62 84 PRO A CA 1
ATOM 637 C C . PRO A 1 84 ? -2.476 -10.481 -1.560 1.00 96.62 84 PRO A C 1
ATOM 639 O O . PRO A 1 84 ? -3.178 -10.247 -2.539 1.00 96.62 84 PRO A O 1
ATOM 642 N N . THR A 1 85 ? -1.726 -9.550 -0.973 1.00 95.62 85 THR A N 1
ATOM 643 C CA . THR A 1 85 ? -1.794 -8.124 -1.323 1.00 95.62 85 THR A CA 1
ATOM 644 C C . THR A 1 85 ? -0.392 -7.535 -1.441 1.00 95.62 85 THR A C 1
ATOM 646 O O . THR A 1 85 ? 0.512 -7.913 -0.693 1.00 95.62 85 THR A O 1
ATOM 649 N N . LEU A 1 86 ? -0.231 -6.613 -2.389 1.00 94.62 86 LEU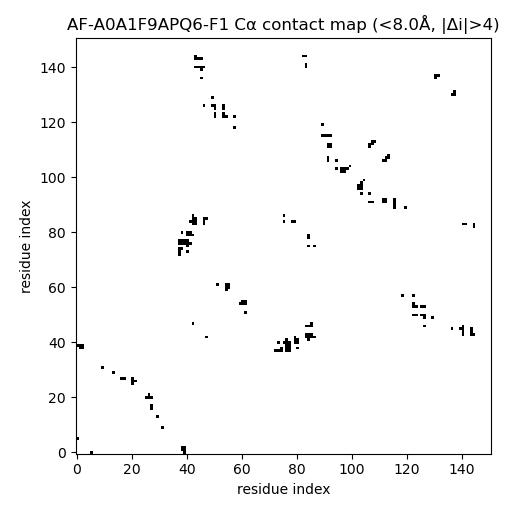 A N 1
ATOM 650 C CA . LEU A 1 86 ? 0.975 -5.828 -2.641 1.00 94.62 86 LEU A CA 1
ATOM 6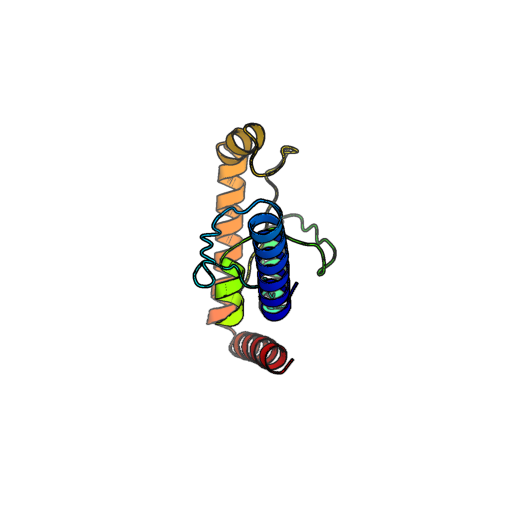51 C C . LEU A 1 86 ? 0.647 -4.349 -2.416 1.00 94.62 86 LEU A C 1
ATOM 653 O O . LEU A 1 86 ? -0.403 -3.891 -2.858 1.00 94.62 86 LEU A O 1
ATOM 657 N N . HIS A 1 87 ? 1.541 -3.615 -1.759 1.00 93.44 87 HIS A N 1
ATOM 658 C CA . HIS A 1 87 ? 1.405 -2.172 -1.550 1.00 93.44 87 HIS A CA 1
ATOM 659 C C . HIS A 1 87 ? 2.786 -1.506 -1.666 1.00 93.44 87 HIS A C 1
ATOM 661 O O . HIS A 1 87 ? 3.441 -1.277 -0.648 1.00 93.44 87 HIS A O 1
ATOM 667 N N . PRO A 1 88 ? 3.295 -1.310 -2.898 1.00 91.75 88 PRO A N 1
ATOM 668 C CA . PRO A 1 88 ? 4.622 -0.763 -3.126 1.00 91.75 88 PRO A CA 1
ATOM 669 C C . PRO A 1 88 ? 4.586 0.768 -3.177 1.00 91.75 88 PRO A C 1
ATOM 671 O O . PRO A 1 88 ? 3.562 1.369 -3.503 1.00 91.75 88 PRO A O 1
ATOM 674 N N . THR A 1 89 ? 5.730 1.396 -2.929 1.00 91.88 89 THR A N 1
ATOM 675 C CA . THR A 1 89 ? 5.945 2.832 -3.129 1.00 91.88 89 THR A CA 1
ATOM 676 C C . THR A 1 89 ? 7.033 3.045 -4.175 1.00 91.88 89 THR A C 1
ATOM 678 O O . THR A 1 89 ? 8.023 2.315 -4.215 1.00 91.88 89 THR A O 1
ATOM 681 N N . LEU A 1 90 ? 6.835 4.026 -5.057 1.00 93.19 90 LEU A N 1
ATOM 682 C CA . LEU A 1 90 ? 7.843 4.472 -6.018 1.00 93.19 90 LEU A CA 1
ATOM 683 C C . LEU A 1 90 ? 8.129 5.950 -5.759 1.00 93.19 90 LEU A C 1
ATOM 685 O O . LEU A 1 90 ? 7.202 6.745 -5.599 1.00 93.19 90 LEU A O 1
ATOM 689 N N . ALA A 1 91 ? 9.410 6.303 -5.703 1.00 93.12 91 ALA A N 1
ATOM 690 C CA . ALA A 1 91 ? 9.836 7.680 -5.515 1.00 93.12 91 ALA A CA 1
ATOM 691 C C . ALA A 1 91 ? 9.663 8.474 -6.814 1.00 93.12 91 ALA A C 1
ATOM 693 O O . ALA A 1 91 ? 10.057 8.008 -7.884 1.00 93.12 91 ALA A O 1
ATOM 694 N N . ILE A 1 92 ? 9.119 9.686 -6.704 1.00 95.88 92 ILE A N 1
ATOM 695 C CA . ILE A 1 92 ? 9.138 10.663 -7.795 1.00 95.88 92 ILE A CA 1
ATOM 696 C C . ILE A 1 92 ? 10.547 11.277 -7.832 1.00 95.88 92 ILE A C 1
ATOM 698 O O . ILE A 1 92 ? 10.986 11.814 -6.809 1.00 95.88 92 ILE A O 1
ATOM 702 N N . PRO A 1 93 ? 11.278 11.199 -8.960 1.00 93.62 93 PRO A N 1
ATOM 703 C CA . PRO A 1 93 ? 12.634 11.729 -9.051 1.00 93.62 93 PRO A CA 1
ATOM 704 C C . PRO A 1 93 ? 12.721 13.208 -8.657 1.00 93.62 93 PRO A C 1
ATOM 706 O O . PRO A 1 93 ? 11.923 14.026 -9.106 1.00 93.62 93 PRO A O 1
ATOM 709 N N . GLY A 1 94 ? 13.704 13.548 -7.819 1.00 91.19 94 GLY A N 1
ATOM 710 C CA . GLY A 1 94 ? 13.958 14.927 -7.384 1.00 91.19 94 GLY A CA 1
ATOM 711 C C . GLY A 1 94 ? 12.977 15.483 -6.347 1.00 91.19 94 GLY A C 1
ATOM 712 O O . GLY A 1 94 ? 13.118 16.640 -5.968 1.00 91.19 94 GLY A O 1
ATOM 713 N N . ASN A 1 95 ? 12.015 14.689 -5.866 1.00 92.88 95 ASN A N 1
ATOM 714 C CA . ASN A 1 95 ? 11.106 15.107 -4.803 1.00 92.88 95 ASN A CA 1
ATOM 715 C C . ASN A 1 95 ? 11.616 14.687 -3.417 1.00 92.88 95 ASN A C 1
ATOM 717 O O . ASN A 1 95 ? 11.732 13.496 -3.127 1.00 92.88 95 ASN A O 1
ATOM 721 N N . ASP A 1 96 ? 11.811 15.662 -2.536 1.00 93.00 96 ASP A N 1
ATOM 722 C CA . ASP A 1 96 ? 12.104 15.493 -1.108 1.00 93.00 96 ASP A CA 1
ATOM 723 C C . ASP A 1 96 ? 10.908 15.854 -0.205 1.00 93.00 96 ASP A C 1
ATOM 725 O O . ASP A 1 96 ? 10.952 15.656 1.012 1.00 93.00 96 ASP A O 1
ATOM 729 N N . ALA A 1 97 ? 9.814 16.352 -0.788 1.00 94.19 97 ALA A N 1
ATOM 730 C CA . ALA A 1 9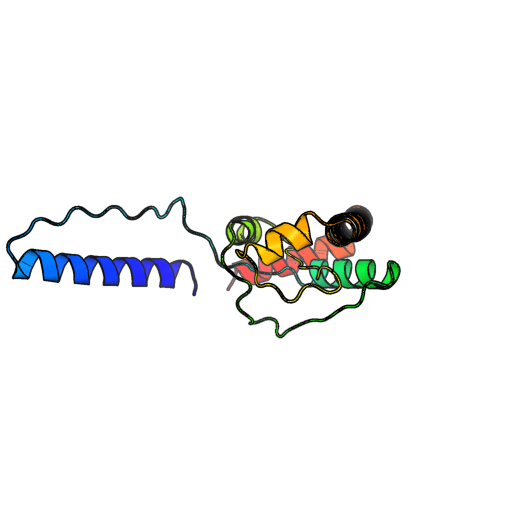7 ? 8.634 16.742 -0.039 1.00 94.19 97 ALA A CA 1
ATOM 731 C C . ALA A 1 97 ? 7.940 15.519 0.577 1.00 94.19 97 ALA A C 1
ATOM 733 O O . ALA A 1 97 ? 7.687 14.512 -0.094 1.00 94.19 97 ALA A O 1
ATOM 734 N N . ALA A 1 98 ? 7.570 15.640 1.852 1.00 92.25 98 ALA A N 1
ATOM 735 C CA . ALA A 1 98 ? 6.816 14.619 2.564 1.00 92.25 98 ALA A CA 1
ATOM 736 C C . ALA A 1 98 ? 5.417 14.424 1.959 1.00 92.25 98 ALA A C 1
ATOM 738 O O . ALA A 1 98 ? 4.780 15.385 1.509 1.00 92.25 98 ALA A O 1
ATOM 739 N N . CYS A 1 99 ? 4.899 13.194 2.026 1.00 91.06 99 CYS A N 1
ATOM 740 C CA . CYS A 1 99 ? 3.488 12.922 1.761 1.00 91.06 99 CYS A CA 1
ATOM 741 C C . CYS A 1 99 ? 2.595 13.858 2.599 1.00 91.06 99 CYS A C 1
ATOM 743 O O . CYS A 1 99 ? 2.945 14.218 3.722 1.00 91.06 99 CYS A O 1
ATOM 745 N N . HIS A 1 100 ? 1.431 14.233 2.060 1.00 94.19 100 HIS A N 1
ATOM 746 C CA . HIS A 1 100 ? 0.496 15.199 2.667 1.00 94.19 100 HIS A CA 1
ATOM 747 C C . HIS A 1 100 ? 0.994 16.655 2.740 1.00 94.19 100 HIS A C 1
ATOM 749 O O . HIS A 1 100 ? 0.491 17.436 3.546 1.00 94.19 100 HIS A O 1
ATOM 755 N N . SER A 1 101 ? 1.936 17.050 1.882 1.00 96.81 101 SER A N 1
ATOM 756 C CA . SER A 1 101 ? 2.386 18.442 1.760 1.00 96.81 101 SER A CA 1
ATOM 757 C C . SER A 1 101 ? 1.997 19.065 0.411 1.00 96.81 101 SER A C 1
ATOM 759 O O . SER A 1 101 ? 1.849 18.341 -0.578 1.00 96.81 101 SER A O 1
ATOM 761 N N . PRO A 1 102 ? 1.894 20.408 0.318 1.00 97.62 102 PRO A N 1
ATOM 762 C CA . PRO A 1 102 ? 1.743 21.094 -0.966 1.00 97.62 102 PRO A CA 1
ATOM 763 C C . PRO A 1 102 ? 2.876 20.778 -1.952 1.00 97.62 102 PRO A C 1
ATOM 765 O O . PRO A 1 102 ? 2.625 20.645 -3.146 1.00 97.62 102 PRO A O 1
ATOM 768 N N . GLY A 1 103 ? 4.107 20.594 -1.458 1.00 97.31 103 GLY A N 1
ATOM 769 C CA . GLY A 1 103 ? 5.247 20.199 -2.290 1.00 97.31 103 GLY A CA 1
ATOM 770 C C . GLY A 1 103 ? 5.023 18.851 -2.975 1.00 97.31 103 GLY A C 1
ATOM 771 O O . GLY A 1 103 ? 5.245 18.727 -4.176 1.00 97.31 103 GLY A O 1
ATOM 772 N N . PHE A 1 104 ? 4.469 17.871 -2.253 1.00 97.31 104 PHE A N 1
ATOM 773 C CA . PHE A 1 104 ? 4.145 16.570 -2.838 1.00 97.31 104 PHE A CA 1
ATOM 774 C C . PHE A 1 104 ? 3.018 16.656 -3.874 1.00 97.31 104 PHE A C 1
ATOM 776 O O . PHE A 1 104 ? 3.041 15.919 -4.853 1.00 97.31 104 PHE A O 1
ATOM 783 N N . VAL A 1 105 ? 2.051 17.568 -3.705 1.00 97.31 105 VAL A N 1
ATOM 784 C CA . VAL A 1 105 ? 1.011 17.814 -4.724 1.00 97.31 105 VAL A CA 1
ATOM 785 C C . VAL A 1 105 ? 1.642 18.295 -6.031 1.00 97.31 105 VAL A C 1
ATOM 787 O O . VAL A 1 105 ? 1.305 17.777 -7.094 1.00 97.31 105 VAL A O 1
ATOM 790 N N . LEU A 1 106 ? 2.586 19.239 -5.953 1.00 97.38 106 LEU A N 1
ATOM 791 C CA . LEU A 1 106 ? 3.315 19.729 -7.125 1.00 97.38 106 LEU A CA 1
ATOM 792 C C . LEU A 1 106 ? 4.144 18.614 -7.773 1.00 97.38 106 LEU A C 1
ATOM 794 O O . LEU A 1 106 ? 4.090 18.443 -8.987 1.00 97.38 106 LEU A O 1
ATOM 798 N N . ALA A 1 107 ? 4.856 17.817 -6.973 1.00 97.94 107 ALA A N 1
ATOM 799 C CA . ALA A 1 107 ? 5.643 16.697 -7.482 1.00 97.94 107 ALA A CA 1
ATOM 800 C C . ALA A 1 107 ? 4.768 15.620 -8.147 1.00 97.94 107 ALA A C 1
ATOM 802 O O . ALA A 1 107 ? 5.070 15.183 -9.257 1.00 97.94 107 ALA A O 1
ATOM 803 N N . ALA A 1 108 ? 3.659 15.226 -7.516 1.00 97.19 108 ALA A N 1
ATOM 804 C CA . ALA A 1 108 ? 2.726 14.231 -8.044 1.00 97.19 108 ALA A CA 1
ATOM 805 C C . ALA A 1 108 ? 2.020 14.699 -9.324 1.00 97.19 108 ALA A C 1
ATOM 807 O O . ALA A 1 108 ? 1.748 13.881 -10.199 1.00 97.19 108 ALA A O 1
ATOM 808 N N . GLY A 1 109 ? 1.745 16.001 -9.441 1.00 97.19 109 GLY A N 1
ATOM 809 C CA . GLY A 1 109 ? 1.163 16.612 -10.637 1.00 97.19 109 GLY A CA 1
ATOM 810 C C . GLY A 1 109 ? 2.168 16.965 -11.739 1.00 97.19 109 GLY A C 1
ATOM 811 O O . GLY A 1 109 ? 1.754 17.477 -12.775 1.00 97.19 109 GLY A O 1
ATOM 812 N N . SER A 1 110 ? 3.466 16.734 -11.527 1.00 98.06 110 SER A N 1
ATOM 813 C CA . SER A 1 110 ? 4.513 17.035 -12.510 1.00 98.06 110 SER A CA 1
ATOM 814 C C . SER A 1 110 ? 4.648 15.955 -13.589 1.00 98.06 110 SER A C 1
ATOM 816 O O . SER A 1 110 ? 4.192 14.822 -13.416 1.00 98.06 110 SER A O 1
ATOM 818 N N . ASP A 1 111 ? 5.372 16.273 -14.665 1.00 98.25 111 ASP A N 1
ATOM 819 C CA . ASP A 1 111 ? 5.737 15.300 -15.703 1.00 98.25 111 ASP A CA 1
ATOM 820 C C . ASP A 1 111 ? 6.521 14.112 -15.121 1.00 98.25 111 ASP A C 1
ATOM 822 O O . ASP A 1 111 ? 6.258 12.963 -15.475 1.00 98.25 111 ASP A O 1
ATOM 826 N N . ALA A 1 112 ? 7.417 14.358 -14.158 1.00 97.38 112 ALA A N 1
ATOM 827 C CA . ALA A 1 112 ? 8.149 13.296 -13.464 1.00 97.38 112 ALA A CA 1
ATOM 828 C C . ALA A 1 112 ? 7.216 12.402 -12.626 1.00 97.38 112 ALA A C 1
ATOM 830 O O . ALA A 1 112 ? 7.410 11.184 -12.557 1.00 97.38 112 ALA A O 1
ATOM 831 N N . GLY A 1 113 ? 6.186 12.985 -12.003 1.00 97.75 113 GLY A N 1
ATOM 832 C CA . GLY A 1 113 ? 5.142 12.242 -11.293 1.00 97.75 113 GLY A CA 1
ATOM 833 C C . GLY A 1 113 ? 4.330 11.355 -12.239 1.00 97.75 113 GLY A C 1
ATOM 834 O O . GLY A 1 113 ? 4.144 10.165 -11.970 1.00 97.75 113 GLY A O 1
ATOM 835 N N . MET A 1 114 ? 3.929 11.902 -13.389 1.00 98.06 114 MET A N 1
ATOM 836 C CA . MET A 1 114 ? 3.223 11.171 -14.443 1.00 98.06 114 MET A CA 1
ATOM 837 C C . MET A 1 114 ? 4.068 10.023 -15.013 1.00 98.06 114 MET A C 1
ATOM 839 O O . MET A 1 114 ? 3.588 8.893 -15.122 1.00 98.06 114 MET A O 1
ATOM 843 N N . GLU A 1 115 ? 5.343 10.268 -15.322 1.00 97.75 115 GLU A N 1
ATOM 844 C CA . GLU A 1 115 ? 6.263 9.232 -15.800 1.00 97.75 115 GLU A CA 1
ATOM 845 C C . GLU A 1 115 ? 6.445 8.122 -14.755 1.00 97.75 115 GLU A C 1
ATOM 847 O O . GLU A 1 115 ? 6.357 6.934 -15.075 1.00 97.75 115 GLU A O 1
ATOM 852 N N . THR A 1 116 ? 6.616 8.493 -13.482 1.00 97.31 116 THR A N 1
ATOM 853 C CA . THR A 1 116 ? 6.721 7.535 -12.371 1.00 97.31 116 THR A CA 1
ATOM 854 C C . THR A 1 116 ? 5.468 6.666 -12.266 1.00 97.31 116 THR A C 1
ATOM 856 O O . THR A 1 116 ? 5.574 5.446 -12.114 1.00 97.31 116 THR A O 1
ATOM 859 N N . MET A 1 117 ? 4.277 7.256 -12.408 1.00 97.69 117 MET A N 1
ATOM 860 C CA . MET A 1 117 ? 3.010 6.521 -12.423 1.00 97.69 117 MET A CA 1
ATOM 861 C C . MET A 1 117 ? 2.951 5.520 -13.586 1.00 97.69 117 MET A C 1
ATOM 863 O O . MET A 1 117 ? 2.594 4.361 -13.374 1.00 97.69 117 MET A O 1
ATOM 867 N N . LEU A 1 118 ? 3.334 5.922 -14.802 1.00 98.25 118 LEU A N 1
ATOM 868 C CA . LEU A 1 118 ? 3.353 5.025 -15.964 1.00 98.25 118 LEU A CA 1
ATOM 869 C C . LEU A 1 118 ? 4.309 3.842 -15.754 1.00 98.25 118 LEU A C 1
ATOM 871 O O . LEU A 1 118 ? 3.954 2.695 -16.038 1.00 98.25 118 LEU A O 1
ATOM 875 N N . ARG A 1 119 ? 5.488 4.095 -15.180 1.00 97.88 119 ARG A N 1
ATOM 876 C CA . ARG A 1 119 ? 6.450 3.044 -14.816 1.00 97.88 119 ARG A CA 1
ATOM 877 C C . ARG A 1 119 ? 5.905 2.113 -13.729 1.00 97.88 119 ARG A C 1
ATOM 879 O O . ARG A 1 119 ? 6.085 0.898 -13.822 1.00 97.88 119 ARG A O 1
ATOM 886 N N . ALA A 1 120 ? 5.179 2.646 -12.743 1.00 97.38 120 ALA A N 1
ATOM 887 C CA . ALA A 1 120 ? 4.491 1.842 -11.731 1.00 97.38 120 ALA A CA 1
ATOM 888 C C . ALA A 1 120 ? 3.446 0.909 -12.365 1.00 97.38 120 ALA A C 1
ATOM 890 O O . ALA A 1 120 ? 3.394 -0.278 -12.040 1.00 97.38 120 ALA A O 1
ATOM 891 N N . VAL A 1 121 ? 2.651 1.420 -13.313 1.00 98.19 121 VAL A N 1
ATOM 892 C CA . VAL A 1 121 ? 1.650 0.631 -14.050 1.00 98.19 121 VAL A CA 1
ATOM 893 C C . VAL A 1 121 ? 2.311 -0.499 -14.840 1.00 98.19 121 VAL A C 1
ATOM 895 O O . VAL A 1 121 ? 1.836 -1.632 -14.786 1.00 98.19 121 VAL A O 1
ATOM 898 N N . GLN A 1 122 ? 3.431 -0.236 -15.518 1.00 98.44 122 GLN A N 1
ATOM 899 C CA . GLN A 1 122 ? 4.188 -1.274 -16.229 1.00 98.44 122 GLN A CA 1
ATOM 900 C C . GLN A 1 122 ? 4.688 -2.370 -15.277 1.00 98.44 122 GLN A C 1
ATOM 902 O O . GLN A 1 122 ? 4.513 -3.557 -15.559 1.00 98.44 122 GLN A O 1
ATOM 907 N N . ALA A 1 123 ? 5.250 -1.993 -14.124 1.00 98.38 123 ALA A N 1
ATOM 908 C CA . ALA A 1 123 ? 5.725 -2.951 -13.127 1.00 98.38 123 ALA A CA 1
ATOM 909 C C . ALA A 1 123 ? 4.579 -3.813 -12.564 1.00 98.38 123 ALA A C 1
ATOM 911 O O . ALA A 1 123 ? 4.715 -5.033 -12.421 1.00 98.38 123 ALA A O 1
ATOM 912 N N . LEU A 1 124 ? 3.420 -3.198 -12.295 1.00 98.31 124 LEU A N 1
ATOM 913 C CA . LEU A 1 124 ? 2.212 -3.900 -11.855 1.00 98.31 124 LEU A CA 1
ATOM 914 C C . LEU A 1 124 ? 1.677 -4.848 -12.934 1.00 98.31 124 LEU A C 1
ATOM 916 O O . LEU A 1 124 ? 1.303 -5.976 -12.613 1.00 98.31 12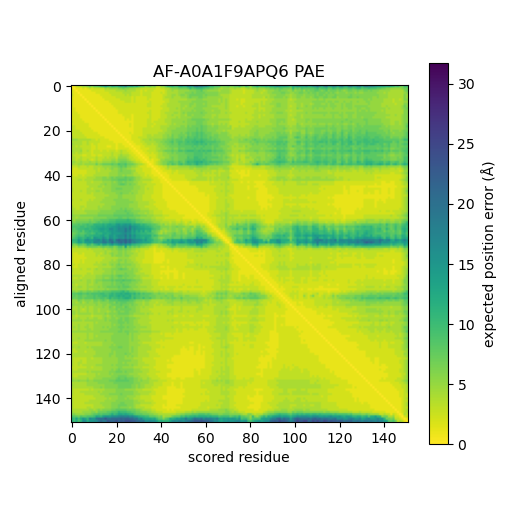4 LEU A O 1
ATOM 920 N N . ALA A 1 125 ? 1.681 -4.438 -14.204 1.00 98.56 125 ALA A N 1
ATOM 921 C CA . ALA A 1 125 ? 1.234 -5.270 -15.317 1.00 98.56 125 ALA A CA 1
ATOM 922 C C . ALA A 1 125 ? 2.126 -6.508 -15.493 1.00 98.56 125 ALA A C 1
ATOM 924 O O . ALA A 1 125 ? 1.614 -7.626 -15.559 1.00 98.56 125 ALA A O 1
ATOM 925 N N . LEU A 1 126 ? 3.452 -6.334 -15.486 1.00 98.62 126 LEU A N 1
ATOM 926 C CA . LEU A 1 126 ? 4.410 -7.446 -15.535 1.00 98.62 126 LEU A CA 1
ATOM 927 C C . LEU A 1 126 ? 4.215 -8.410 -14.355 1.00 98.62 126 LEU A C 1
ATOM 929 O O . LEU A 1 126 ? 4.179 -9.627 -14.539 1.00 98.62 126 LEU A O 1
ATOM 933 N N . THR A 1 127 ? 4.003 -7.864 -13.155 1.00 98.56 127 THR A N 1
ATOM 934 C CA . THR A 1 127 ? 3.715 -8.656 -11.951 1.00 98.56 127 THR A CA 1
ATOM 935 C C . THR A 1 127 ? 2.414 -9.444 -12.094 1.00 98.56 127 THR A C 1
ATOM 937 O O . THR A 1 127 ? 2.381 -10.640 -11.808 1.00 98.56 127 THR A O 1
ATOM 940 N N . GLY A 1 128 ? 1.348 -8.807 -12.582 1.00 98.25 128 GLY A N 1
ATOM 941 C CA . GLY A 1 128 ? 0.058 -9.452 -12.823 1.00 98.25 128 GLY A CA 1
ATOM 942 C C . GLY A 1 128 ? 0.150 -10.584 -13.846 1.00 98.25 128 GLY A C 1
ATOM 943 O O . GLY A 1 128 ? -0.379 -11.669 -13.609 1.00 98.25 128 GLY A O 1
ATOM 944 N N . VAL A 1 129 ? 0.874 -10.373 -14.950 1.00 98.56 129 VAL A N 1
ATOM 945 C CA . VAL A 1 129 ? 1.118 -11.407 -15.968 1.00 98.56 129 VAL A CA 1
ATOM 946 C C . VAL A 1 129 ? 1.836 -12.613 -15.366 1.00 98.56 129 VAL A C 1
ATOM 948 O O . VAL A 1 129 ? 1.414 -13.747 -15.600 1.00 98.56 129 VAL A O 1
ATOM 951 N N . GLU A 1 130 ? 2.875 -12.392 -14.561 1.00 98.50 130 GLU A N 1
ATOM 952 C CA . GLU A 1 130 ? 3.603 -13.481 -13.901 1.00 98.50 130 GLU A CA 1
ATOM 953 C C . GLU A 1 130 ? 2.692 -14.258 -12.937 1.00 98.50 130 GLU A C 1
ATOM 955 O O . GLU A 1 130 ? 2.630 -15.488 -12.990 1.00 98.50 130 GLU A O 1
ATOM 960 N N . VAL A 1 131 ? 1.889 -13.561 -12.126 1.00 98.38 131 VAL A N 1
ATOM 961 C CA . VAL A 1 131 ? 0.904 -14.188 -11.227 1.00 98.38 131 VAL A CA 1
ATOM 962 C C . VAL A 1 131 ? -0.121 -15.024 -12.002 1.00 98.38 131 VAL A C 1
ATOM 964 O O . VAL A 1 131 ? -0.463 -16.134 -11.582 1.00 98.38 131 VAL A O 1
ATOM 967 N N . LEU A 1 132 ? -0.607 -14.541 -13.148 1.00 98.38 132 LEU A N 1
ATOM 968 C CA . LEU A 1 132 ? -1.589 -15.253 -13.972 1.00 98.38 132 LEU A CA 1
ATOM 969 C C . LEU A 1 132 ? -0.993 -16.478 -14.677 1.00 98.38 132 LEU A C 1
ATOM 971 O O . LEU A 1 132 ? -1.652 -17.516 -14.777 1.00 98.38 132 LEU A O 1
ATOM 975 N N . ARG A 1 133 ? 0.265 -16.410 -15.118 1.00 98.25 133 ARG A N 1
ATOM 976 C CA . ARG A 1 133 ? 0.910 -17.492 -15.880 1.00 98.25 133 ARG A CA 1
ATOM 977 C C . ARG A 1 133 ? 1.570 -18.551 -15.005 1.00 98.25 133 ARG A C 1
ATOM 979 O O . ARG A 1 133 ? 1.674 -19.695 -15.437 1.00 98.25 133 ARG A O 1
ATOM 986 N N . ASN A 1 134 ? 1.974 -18.210 -13.783 1.00 98.50 134 ASN A N 1
ATOM 987 C CA . ASN A 1 134 ? 2.772 -19.089 -12.934 1.00 98.50 134 ASN A CA 1
ATOM 988 C C . ASN A 1 134 ? 1.941 -19.734 -11.800 1.00 98.50 134 ASN A C 1
ATOM 990 O O . ASN A 1 134 ? 1.720 -19.116 -10.753 1.00 98.50 134 ASN A O 1
ATOM 994 N N . PRO A 1 135 ? 1.486 -20.997 -11.948 1.00 98.31 135 PRO A N 1
ATOM 995 C CA . PRO A 1 135 ? 0.712 -21.677 -10.907 1.00 98.31 135 PRO A CA 1
ATOM 996 C C . PRO A 1 135 ? 1.509 -21.913 -9.617 1.00 98.31 135 PRO A C 1
ATOM 998 O O . PRO A 1 135 ? 0.923 -21.869 -8.536 1.00 98.31 135 PRO A O 1
ATOM 1001 N N . ARG A 1 136 ? 2.834 -22.105 -9.706 1.00 98.44 136 ARG A N 1
ATOM 1002 C CA . ARG A 1 136 ? 3.696 -22.298 -8.528 1.00 98.44 136 ARG A CA 1
ATOM 1003 C C . ARG A 1 136 ? 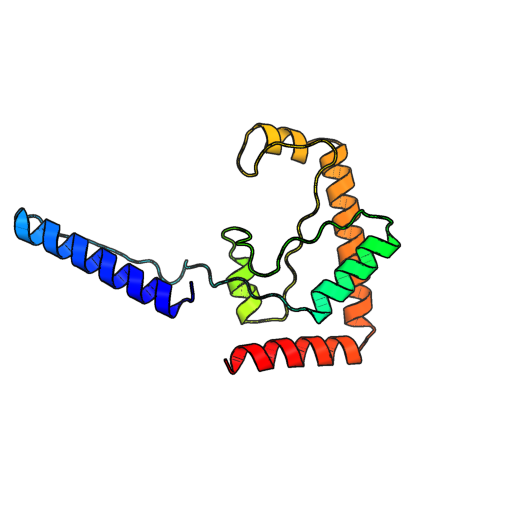3.790 -21.020 -7.698 1.00 98.44 136 ARG A C 1
ATOM 1005 O O . ARG A 1 136 ? 3.716 -21.082 -6.474 1.00 98.44 136 ARG A O 1
ATOM 1012 N N . LEU A 1 137 ? 3.878 -19.860 -8.353 1.00 98.44 137 LEU A N 1
ATOM 1013 C CA . LEU A 1 137 ? 3.831 -18.566 -7.672 1.00 98.44 137 LEU A CA 1
ATOM 1014 C C . LEU A 1 137 ? 2.504 -18.383 -6.927 1.00 98.44 137 LEU A C 1
ATOM 1016 O O . LEU A 1 137 ? 2.513 -18.067 -5.739 1.00 98.44 137 LEU A O 1
ATOM 1020 N N . ARG A 1 138 ? 1.364 -18.652 -7.579 1.00 98.38 138 ARG A N 1
ATOM 1021 C CA . ARG A 1 138 ? 0.045 -18.562 -6.924 1.00 98.38 138 ARG A CA 1
ATOM 1022 C C . ARG A 1 138 ? -0.075 -19.489 -5.719 1.00 98.38 138 ARG A C 1
ATOM 1024 O O . ARG A 1 138 ? -0.668 -19.102 -4.712 1.00 98.38 138 ARG A O 1
ATOM 1031 N N . GLN A 1 139 ? 0.492 -20.692 -5.809 1.00 98.31 139 GLN A N 1
ATOM 1032 C CA . GLN A 1 139 ? 0.551 -21.617 -4.683 1.00 98.31 139 GLN A CA 1
ATOM 1033 C C . GLN A 1 139 ? 1.369 -21.029 -3.524 1.00 98.31 139 GLN A C 1
ATOM 1035 O O . GLN A 1 139 ? 0.830 -20.916 -2.425 1.00 98.31 139 GLN A O 1
ATOM 1040 N N . LYS A 1 140 ? 2.600 -20.558 -3.776 1.00 98.31 140 LYS A N 1
ATOM 1041 C CA . LYS A 1 140 ? 3.453 -19.918 -2.756 1.00 98.31 140 LYS A CA 1
ATOM 1042 C C . LYS A 1 140 ? 2.753 -18.716 -2.106 1.00 98.31 140 LYS A C 1
ATOM 1044 O O . LYS A 1 140 ? 2.694 -18.619 -0.883 1.00 98.31 140 LYS A O 1
ATOM 1049 N N . MET A 1 141 ? 2.136 -17.841 -2.907 1.00 98.00 141 MET A N 1
ATOM 1050 C CA . MET A 1 141 ? 1.366 -16.690 -2.413 1.00 98.00 141 MET A CA 1
ATOM 1051 C C . MET A 1 141 ? 0.236 -17.122 -1.467 1.00 98.00 141 MET A C 1
ATOM 1053 O O . MET A 1 141 ? 0.022 -16.503 -0.423 1.00 98.00 141 MET A O 1
ATOM 1057 N N . ARG A 1 142 ? -0.494 -18.187 -1.824 1.00 97.56 142 ARG A N 1
ATOM 1058 C CA . ARG A 1 142 ? -1.589 -18.729 -1.012 1.00 97.56 142 ARG A CA 1
ATOM 1059 C C . ARG A 1 142 ? -1.076 -19.351 0.284 1.00 97.56 142 ARG A C 1
ATOM 1061 O O . ARG A 1 142 ? -1.681 -19.129 1.330 1.00 97.56 142 ARG A O 1
ATOM 1068 N N . GLU A 1 143 ? 0.012 -20.110 0.226 1.00 97.69 143 GLU A N 1
ATOM 1069 C CA . GLU A 1 143 ? 0.641 -20.729 1.396 1.00 97.69 143 GLU A CA 1
ATOM 1070 C C . GLU A 1 143 ? 1.108 -19.672 2.401 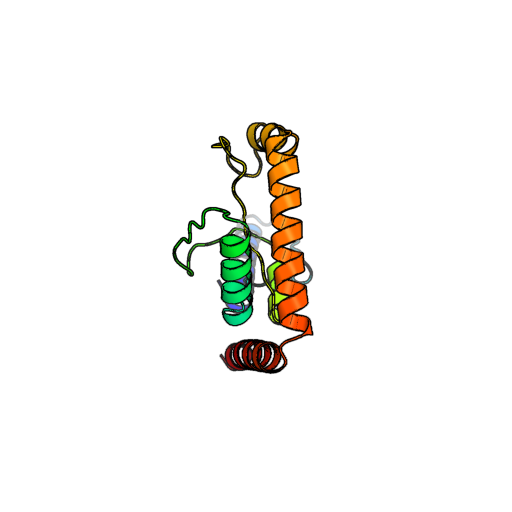1.00 97.69 143 GLU A C 1
ATOM 1072 O O . GLU A 1 143 ? 0.732 -19.746 3.571 1.00 97.69 143 GLU A O 1
ATOM 1077 N N . GLU A 1 144 ? 1.819 -18.634 1.946 1.00 96.62 144 GLU A N 1
ATOM 1078 C CA . GLU A 1 144 ? 2.245 -17.509 2.793 1.00 96.62 144 GLU A CA 1
ATOM 1079 C C . GLU A 1 144 ? 1.051 -16.800 3.451 1.00 96.62 144 GLU A C 1
ATOM 1081 O O . GLU A 1 144 ? 1.057 -16.522 4.654 1.00 96.62 144 GLU A O 1
ATOM 1086 N N . PHE A 1 145 ? -0.007 -16.542 2.677 1.00 96.38 145 PHE A N 1
ATOM 1087 C CA . PHE A 1 145 ? -1.225 -15.913 3.184 1.00 96.38 145 PHE A CA 1
ATOM 1088 C C . PHE A 1 145 ? -1.915 -16.764 4.264 1.00 96.38 145 PHE A C 1
ATOM 1090 O O . PHE A 1 145 ? -2.310 -16.245 5.310 1.00 96.38 145 PHE A O 1
ATOM 1097 N N . LEU A 1 146 ? -2.038 -18.078 4.048 1.00 96.00 146 LEU A N 1
ATOM 1098 C CA . LEU A 1 146 ? -2.669 -18.989 5.006 1.00 96.00 146 LEU A CA 1
ATOM 1099 C C . LEU A 1 146 ? -1.816 -19.215 6.258 1.00 96.00 146 LEU A C 1
ATOM 1101 O O . LEU A 1 146 ? -2.372 -19.297 7.352 1.00 96.00 146 LEU A O 1
ATOM 1105 N N . ALA A 1 147 ? -0.491 -19.295 6.119 1.00 93.19 147 ALA A N 1
ATOM 1106 C CA . ALA A 1 147 ? 0.425 -19.468 7.244 1.00 93.19 147 ALA A CA 1
ATOM 1107 C C . ALA A 1 147 ? 0.333 -18.295 8.227 1.00 93.19 147 ALA A C 1
ATOM 1109 O O . ALA A 1 147 ? 0.321 -18.504 9.439 1.00 93.19 147 ALA A O 1
ATOM 1110 N N . ARG A 1 148 ? 0.180 -17.068 7.714 1.00 85.38 148 ARG A N 1
ATOM 1111 C CA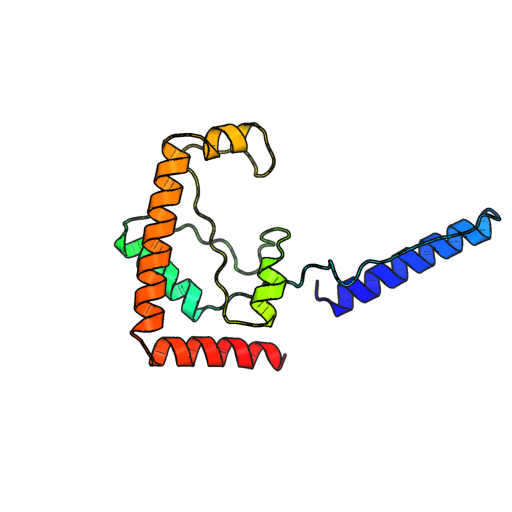 . ARG A 1 148 ? -0.026 -15.875 8.540 1.00 85.38 148 ARG A CA 1
ATOM 1112 C C . ARG A 1 148 ? -1.342 -15.904 9.316 1.00 85.38 148 ARG A C 1
ATOM 1114 O O . ARG A 1 148 ? -1.353 -15.491 10.462 1.00 85.38 148 ARG A O 1
ATOM 1121 N N . ARG A 1 149 ? -2.433 -16.413 8.734 1.00 73.81 149 ARG A N 1
ATOM 1122 C CA . ARG A 1 149 ? -3.741 -16.496 9.418 1.00 73.81 149 ARG A CA 1
ATOM 1123 C C . ARG A 1 149 ? -3.783 -17.492 10.582 1.00 73.81 149 ARG A C 1
ATOM 1125 O O . ARG A 1 149 ? -4.753 -17.481 11.332 1.00 73.81 149 ARG A O 1
ATOM 1132 N N . ARG A 1 150 ? -2.794 -18.386 10.684 1.00 64.19 150 ARG A N 1
ATOM 1133 C CA . ARG A 1 150 ? -2.659 -19.345 11.793 1.00 64.19 150 ARG A CA 1
ATOM 1134 C C . ARG A 1 150 ? -1.857 -18.787 12.976 1.00 64.19 150 ARG A C 1
ATOM 1136 O O . ARG A 1 150 ? -1.762 -19.477 13.986 1.00 64.19 150 ARG A O 1
ATOM 1143 N N . ARG A 1 151 ? -1.255 -17.606 12.821 1.00 55.28 151 ARG A N 1
ATOM 1144 C CA . ARG A 1 151 ? -0.559 -16.858 13.874 1.00 55.28 151 ARG A CA 1
ATOM 1145 C C . ARG A 1 151 ? -1.502 -15.818 14.463 1.00 55.28 151 ARG A C 1
ATOM 1147 O O . ARG A 1 151 ? -1.384 -15.579 15.679 1.00 55.28 151 ARG A O 1
#

pLDDT: mean 93.2, std 7.56, range [55.28, 98.62]